Protein AF-A0A380ELP5-F1 (afdb_monomer_lite)

Radius of gyration: 25.38 Å; chains: 1; bounding box: 63×39×86 Å

Foldseek 3Di:
DDDDDDDDDDDDDDDDDPDDDDDDDDPPDPPPPFDDDVFKDFDPDQQDPPSLQKKDDLFWIWGAADAQKIKDFQVVCVVDDFQHKMFGNDAFPVGGAAIWTWHDKAADPDPGGMIMTGTDQAGPGHGPQGGGSPSRGDHDDDDPDDDPPDKDKDKIQDRCVVNRNTIMMGIGD

Sequence (173 aa):
MNKNVVIKSLAALTILTSVTGIGTTLVEEVQQTAKAENNVTKVKDTNIFPYTGVVAFKSATGFVVGKNTILTNKHVSKNYKVGDRITAHPNSDKGNCGIYSIKKIINYPGKEDVSVIQVEERAIERGPKGFNFNDNVTPFKYAAGAKAGERIKVIGYPHPYKNKYVLYESTGL

InterPro domains:
  IPR001254 Serine proteases, trypsin domain [PF00089] (45-169)
  IPR008256 Peptidase S1B [PR00839] (40-57)
  IPR008256 Peptidase S1B [PR00839] (60-77)
  IPR008256 Peptidase S1B [PR00839] (89-101)
  IPR008256 Peptidase S1B [PR00839] (148-161)
  IPR009003 Peptidase S1, PA clan [SSF50494] (32-171)
  IPR028301 Serine proteases, V8 family, histidine active site [PS00672] (61-75)

Organism: Staphylococcus aureus (NCBI:txid1280)

Secondary structure (DSSP, 8-state):
--------------------S----------------S-EEE-S-SSSTTGGGEEE-SS-EEEEEETTEEEE-HHHHTT--TT-EEEES--GGG--S-EEEEEEEEE-SSSS--EEEEE-SEEEEEETTEEEHHHH--PPPPPS---TT--EEEEE-SSTTTTTT--EEEEE-

pLDDT: mean 83.55, std 23.61, range [27.06, 98.88]

Structure (mmCIF, N/CA/C/O backbone):
data_AF-A0A380ELP5-F1
#
_entry.id   AF-A0A380ELP5-F1
#
loop_
_atom_site.group_PDB
_atom_site.id
_atom_site.type_symbol
_atom_site.label_atom_id
_atom_site.label_alt_id
_atom_site.label_comp_id
_atom_site.label_asym_id
_atom_site.label_entity_id
_atom_site.label_seq_id
_atom_site.pdbx_PDB_ins_code
_atom_site.Cartn_x
_atom_site.Cartn_y
_atom_site.Cartn_z
_atom_site.occupancy
_atom_site.B_iso_or_equiv
_atom_site.auth_seq_id
_atom_site.auth_comp_id
_atom_site.auth_asym_id
_atom_site.auth_atom_id
_atom_site.pdbx_PDB_model_num
ATOM 1 N N . MET A 1 1 ? -47.800 -14.755 69.942 1.00 33.62 1 MET A N 1
ATOM 2 C CA . MET A 1 1 ? -46.426 -14.926 70.480 1.00 33.62 1 MET A CA 1
ATOM 3 C C . MET A 1 1 ? -45.647 -15.656 69.388 1.00 33.62 1 MET A C 1
ATOM 5 O O . MET A 1 1 ? -46.140 -16.687 68.976 1.00 33.62 1 MET A O 1
ATOM 9 N N . ASN A 1 2 ? -44.575 -15.197 68.741 1.00 37.19 2 ASN A N 1
ATOM 10 C CA . ASN A 1 2 ? -43.533 -14.205 69.006 1.00 37.19 2 ASN A CA 1
ATOM 11 C C . ASN A 1 2 ? -43.170 -13.519 67.663 1.00 37.19 2 ASN A C 1
ATOM 13 O O . ASN A 1 2 ? -43.182 -14.175 66.623 1.00 37.19 2 ASN A O 1
ATOM 17 N N . LYS A 1 3 ? -42.885 -12.212 67.672 1.00 40.94 3 LYS A N 1
ATOM 18 C CA . LYS A 1 3 ? -42.455 -11.442 66.490 1.00 40.94 3 LYS A CA 1
ATOM 19 C C . LYS A 1 3 ? -40.978 -11.731 66.211 1.00 40.94 3 LYS A C 1
ATOM 21 O O . LYS A 1 3 ? -40.204 -11.690 67.155 1.00 40.94 3 LYS A O 1
ATOM 26 N N . ASN A 1 4 ? -40.590 -11.895 64.946 1.00 48.34 4 ASN A N 1
ATOM 27 C CA . ASN A 1 4 ? -39.231 -11.588 64.500 1.00 48.34 4 ASN A CA 1
ATOM 28 C C . ASN A 1 4 ? -39.282 -10.852 63.159 1.00 48.34 4 ASN A C 1
ATOM 30 O O . ASN A 1 4 ? -39.771 -11.356 62.153 1.00 48.34 4 ASN A O 1
ATOM 34 N N . VAL A 1 5 ? -38.795 -9.618 63.213 1.00 42.88 5 VAL A N 1
ATOM 35 C CA . VAL A 1 5 ? -38.534 -8.700 62.110 1.00 42.88 5 VAL A CA 1
ATOM 36 C C . VAL A 1 5 ? -37.067 -8.872 61.729 1.00 42.88 5 VAL A C 1
ATOM 38 O O . VAL A 1 5 ? -36.219 -8.795 62.613 1.00 42.88 5 VAL A O 1
ATOM 41 N N . VAL A 1 6 ? -36.751 -9.009 60.438 1.00 42.84 6 VAL A N 1
ATOM 42 C CA . VAL A 1 6 ? -35.444 -8.594 59.901 1.00 42.84 6 VAL A CA 1
ATOM 43 C C . VAL A 1 6 ? -35.661 -7.845 58.586 1.00 42.84 6 VAL A C 1
ATOM 45 O O . VAL A 1 6 ? -36.170 -8.380 57.607 1.00 42.84 6 VAL A O 1
ATOM 48 N N . ILE A 1 7 ? -35.282 -6.571 58.631 1.00 44.78 7 ILE A N 1
ATOM 49 C CA . ILE A 1 7 ? -35.190 -5.580 57.554 1.00 44.78 7 ILE A CA 1
ATOM 50 C C . ILE A 1 7 ? -33.794 -5.679 56.923 1.00 44.78 7 ILE A C 1
ATOM 52 O O . ILE A 1 7 ? -32.847 -5.976 57.654 1.00 44.78 7 ILE A O 1
ATOM 56 N N . LYS A 1 8 ? -33.676 -5.354 55.624 1.00 38.66 8 LYS A N 1
ATOM 57 C CA . LYS A 1 8 ? -32.577 -4.621 54.934 1.00 38.66 8 LYS A CA 1
ATOM 58 C C . LYS A 1 8 ? -32.602 -5.024 53.454 1.00 38.66 8 LYS A C 1
ATOM 60 O O . LYS A 1 8 ? -32.523 -6.203 53.162 1.00 38.66 8 LYS A O 1
ATOM 65 N N . SER A 1 9 ? -32.678 -4.177 52.440 1.00 39.47 9 SER A N 1
ATOM 66 C CA . SER A 1 9 ? -32.894 -2.741 52.261 1.00 39.47 9 SER A CA 1
ATOM 67 C C . SER A 1 9 ? -32.968 -2.596 50.738 1.00 39.47 9 SER A C 1
ATOM 69 O O . SER A 1 9 ? -32.043 -3.020 50.046 1.00 39.47 9 SER A O 1
ATOM 71 N N . LEU A 1 10 ? -34.065 -2.065 50.206 1.00 43.06 10 LEU A N 1
ATOM 72 C CA . LEU A 1 10 ? -34.191 -1.763 48.784 1.00 43.06 10 LEU A CA 1
ATOM 73 C C . LEU A 1 10 ? -33.353 -0.504 48.506 1.00 43.06 10 LEU A C 1
ATOM 75 O O . LEU A 1 10 ? -33.658 0.552 49.054 1.00 43.06 10 LEU A O 1
ATOM 79 N N . ALA A 1 11 ? -32.299 -0.603 47.698 1.00 40.53 11 ALA A N 1
ATOM 80 C CA . ALA A 1 11 ? -31.586 0.565 47.189 1.00 40.53 11 ALA A CA 1
ATOM 81 C C . ALA A 1 11 ? -31.757 0.598 45.669 1.00 40.53 11 ALA A C 1
ATOM 83 O O . ALA A 1 11 ? -31.032 -0.058 44.923 1.00 40.53 11 ALA A O 1
ATOM 84 N N . ALA A 1 12 ? -32.778 1.332 45.229 1.00 40.81 12 ALA A N 1
ATOM 85 C CA . ALA A 1 12 ? -32.918 1.746 43.845 1.00 40.81 12 ALA A CA 1
ATOM 86 C C . ALA A 1 12 ? -31.796 2.746 43.532 1.00 40.81 12 ALA A C 1
ATOM 88 O O . ALA A 1 12 ? -31.618 3.727 44.255 1.00 40.81 12 ALA A O 1
ATOM 89 N N . LEU A 1 13 ? -31.019 2.483 42.481 1.00 28.77 13 LEU A N 1
ATOM 90 C CA . LEU A 1 13 ? -29.983 3.397 42.020 1.00 28.77 13 LEU A CA 1
ATOM 91 C C . LEU A 1 13 ? -30.643 4.558 41.267 1.00 28.77 13 LEU A C 1
ATOM 93 O O . LEU A 1 13 ? -30.964 4.453 40.085 1.00 28.77 13 LEU A O 1
ATOM 97 N N . THR A 1 14 ? -30.865 5.660 41.974 1.00 40.59 14 THR A N 1
ATOM 98 C CA . THR A 1 14 ? -31.323 6.927 41.403 1.00 40.59 14 THR A CA 1
ATOM 99 C C . THR A 1 14 ? -30.143 7.605 40.705 1.00 40.59 14 THR A C 1
ATOM 101 O O . THR A 1 14 ? -29.220 8.080 41.366 1.00 4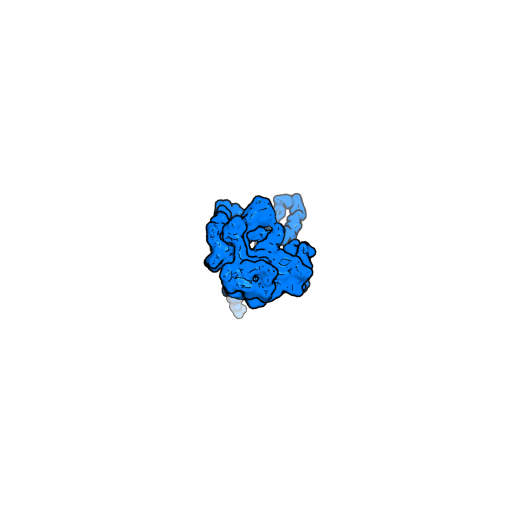0.59 14 THR A O 1
ATOM 104 N N . ILE A 1 15 ? -30.144 7.652 39.371 1.00 39.22 15 ILE A N 1
ATOM 105 C CA . ILE A 1 15 ? -29.182 8.470 38.621 1.00 39.22 15 ILE A CA 1
ATOM 106 C C . ILE A 1 15 ? -29.696 9.908 38.649 1.00 39.22 15 ILE A C 1
ATOM 108 O O . ILE A 1 15 ? -30.709 10.235 38.033 1.00 39.22 15 ILE A O 1
ATOM 112 N N . LEU A 1 16 ? -29.007 10.763 39.402 1.00 27.06 16 LEU A N 1
ATOM 113 C CA . LEU A 1 16 ? -29.277 12.192 39.461 1.00 27.06 16 LEU A CA 1
ATOM 114 C C . LEU A 1 16 ? -28.761 12.841 38.168 1.00 27.06 16 LEU A C 1
ATOM 116 O O . LEU A 1 16 ? -27.585 13.177 38.055 1.00 27.06 16 LEU A O 1
ATOM 120 N N . THR A 1 17 ? -29.628 13.009 37.172 1.00 40.09 17 THR A N 1
ATOM 121 C CA . THR A 1 17 ? -29.345 13.893 3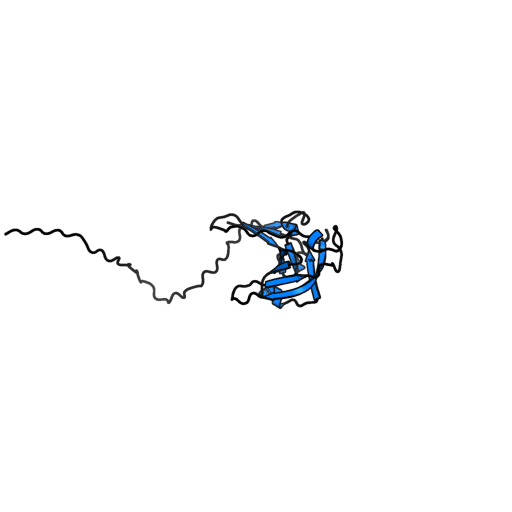6.038 1.00 40.09 17 THR A CA 1
ATOM 122 C C . THR A 1 17 ? -29.564 15.332 36.494 1.00 40.09 17 THR A C 1
ATOM 124 O O . THR A 1 17 ? -30.702 15.800 36.558 1.00 40.09 17 THR A O 1
ATOM 127 N N . SER A 1 18 ? -28.494 16.049 36.836 1.00 37.72 18 SER A N 1
ATOM 128 C CA . SER A 1 18 ? -28.571 17.501 36.992 1.00 37.72 18 SER A CA 1
ATOM 129 C C . SER A 1 18 ? -28.740 18.129 35.609 1.00 37.72 18 SER A C 1
ATOM 131 O O . SER A 1 18 ? -27.775 18.296 34.863 1.00 37.72 18 SER A O 1
ATOM 133 N N . VAL A 1 19 ? -29.986 18.445 35.262 1.00 39.44 19 VAL A N 1
ATOM 134 C CA . VAL A 1 19 ? -30.328 19.292 34.121 1.00 39.44 19 VAL A CA 1
ATOM 135 C C . VAL A 1 19 ? -30.292 20.740 34.596 1.00 39.44 19 VAL A C 1
ATOM 137 O O . VAL A 1 19 ? -31.202 21.187 35.285 1.00 39.44 19 VAL A O 1
ATOM 140 N N . THR A 1 20 ? -29.270 21.489 34.194 1.00 36.94 20 THR A N 1
ATOM 141 C CA . THR A 1 20 ? -29.358 22.952 34.078 1.00 36.94 20 THR A CA 1
ATOM 142 C C . THR A 1 20 ? -28.572 23.379 32.850 1.00 36.94 20 THR A C 1
ATOM 144 O O . THR A 1 20 ? -27.350 23.482 32.891 1.00 36.94 20 THR A O 1
ATOM 147 N N . GLY A 1 21 ? -29.287 23.589 31.747 1.00 31.44 21 GLY A N 1
ATOM 148 C CA . GLY A 1 21 ? -28.724 24.055 30.484 1.00 31.44 21 GLY A CA 1
ATOM 149 C C . GLY A 1 21 ? -29.497 23.497 29.300 1.00 31.44 21 GLY A C 1
ATOM 150 O O . GLY A 1 21 ? -29.214 22.406 28.825 1.00 31.44 21 GLY A O 1
ATOM 151 N N . ILE A 1 22 ? -30.513 24.235 28.869 1.00 41.16 22 ILE A N 1
ATOM 152 C CA . ILE A 1 22 ? -31.350 23.951 27.702 1.00 41.16 22 ILE A CA 1
ATOM 153 C C . ILE A 1 22 ? -30.459 23.893 26.452 1.00 41.16 22 ILE A C 1
ATOM 155 O O . ILE A 1 22 ? -29.806 24.877 26.116 1.00 41.16 22 ILE A O 1
ATOM 159 N N . GLY A 1 23 ? -30.446 22.754 25.762 1.00 33.38 23 GLY A N 1
ATOM 160 C CA . GLY A 1 23 ? -29.760 22.589 24.483 1.00 33.38 23 GLY A CA 1
ATOM 161 C C . GLY A 1 23 ? -29.548 21.116 24.163 1.00 33.38 23 GLY A C 1
ATOM 162 O O . GLY A 1 23 ? -28.738 20.448 24.791 1.00 33.38 23 GLY A O 1
ATOM 163 N N . THR A 1 24 ? -30.314 20.604 23.208 1.00 35.78 24 THR A N 1
ATOM 164 C CA . THR A 1 24 ? -30.262 19.235 22.683 1.00 35.78 24 THR A CA 1
ATOM 165 C C . THR A 1 24 ? -28.829 18.794 22.364 1.00 35.78 24 THR A C 1
ATOM 167 O O . THR A 1 24 ? -28.245 19.268 21.388 1.00 35.78 24 THR A O 1
ATOM 170 N N . THR A 1 25 ? -28.262 17.872 23.142 1.00 33.44 25 THR A N 1
ATOM 171 C CA . THR A 1 25 ? -26.997 17.225 22.787 1.00 33.44 25 THR A CA 1
ATOM 172 C C . THR A 1 25 ? -27.275 16.119 21.778 1.00 33.44 25 THR A C 1
ATOM 174 O O . THR A 1 25 ? -27.782 15.043 22.094 1.00 33.44 25 THR A O 1
ATOM 177 N N . LEU A 1 26 ? -26.971 16.431 20.520 1.00 36.72 26 LEU A N 1
ATOM 178 C CA . LEU A 1 26 ? -26.783 15.448 19.466 1.00 36.72 26 LEU A CA 1
ATOM 179 C C . LEU A 1 26 ? -25.746 14.429 19.949 1.00 36.72 26 LEU A C 1
ATOM 181 O O . LEU A 1 26 ? -24.690 14.801 20.462 1.00 36.72 26 LEU A O 1
ATOM 185 N N . VAL A 1 27 ? -26.064 13.145 19.809 1.00 38.22 27 VAL A N 1
ATOM 186 C CA . VAL A 1 27 ? -25.102 12.062 20.010 1.00 38.22 27 VAL A CA 1
ATOM 187 C C . VAL A 1 27 ? -24.090 12.169 18.871 1.00 38.22 27 VAL A C 1
ATOM 189 O O . VAL A 1 27 ? -24.337 11.681 17.771 1.00 38.22 27 VAL A O 1
ATOM 192 N N . GLU A 1 28 ? -22.986 12.875 19.104 1.00 35.72 28 GLU A N 1
ATOM 193 C CA . GLU A 1 28 ? -21.836 12.838 18.208 1.00 35.72 28 GLU A CA 1
ATOM 194 C C . GLU A 1 28 ? -21.289 11.406 18.206 1.00 35.72 28 GLU A C 1
ATOM 196 O O . GLU A 1 28 ? -20.884 10.869 19.241 1.00 35.72 28 GLU A O 1
ATOM 201 N N . GLU A 1 29 ? -21.304 10.767 17.031 1.00 40.31 29 GLU A N 1
ATOM 202 C CA . GLU A 1 29 ? -20.435 9.629 16.753 1.00 40.31 29 GLU A CA 1
ATOM 203 C C . GLU A 1 29 ? -19.027 10.012 17.210 1.00 40.31 29 GLU A C 1
ATOM 205 O O . GLU A 1 29 ? -18.448 10.977 16.711 1.00 40.31 29 GLU A O 1
ATOM 210 N N . VAL A 1 30 ? -18.478 9.270 18.171 1.00 37.16 30 VAL A N 1
ATOM 211 C CA . VAL A 1 30 ? -17.096 9.451 18.612 1.00 37.16 30 VAL A CA 1
ATOM 212 C C . VAL A 1 30 ? -16.185 9.071 17.444 1.00 37.16 30 VAL A C 1
ATOM 214 O O . VAL A 1 30 ? -15.739 7.930 17.318 1.00 37.16 30 VAL A O 1
ATOM 217 N N . GLN A 1 31 ? -15.903 10.029 16.561 1.00 37.78 31 GLN A N 1
ATOM 218 C CA . GLN A 1 31 ? -14.721 9.990 15.721 1.00 37.78 31 GLN A CA 1
ATOM 219 C C . GLN A 1 31 ? -13.528 10.078 16.666 1.00 37.78 31 GLN A C 1
ATOM 221 O O . GLN A 1 31 ? -13.220 11.128 17.224 1.00 37.78 31 GLN A O 1
ATOM 226 N N . GLN A 1 32 ? -12.858 8.947 16.872 1.00 41.16 32 GLN A N 1
ATOM 227 C CA . GLN A 1 32 ? -11.544 8.940 17.495 1.00 41.16 32 GLN A CA 1
ATOM 228 C C . GLN A 1 32 ? -10.542 9.526 16.497 1.00 41.16 32 GLN A C 1
ATOM 230 O O . GLN A 1 32 ? -9.873 8.811 15.755 1.00 41.16 32 GLN A O 1
ATOM 235 N N . THR A 1 33 ? -10.459 10.850 16.439 1.00 44.91 33 THR A N 1
ATOM 236 C CA . THR A 1 33 ? -9.342 11.545 15.804 1.00 44.91 33 THR A CA 1
ATOM 237 C C . THR A 1 33 ? -8.170 11.472 16.777 1.00 44.91 33 THR A C 1
ATOM 239 O O . THR A 1 33 ? -8.186 12.115 17.827 1.00 44.91 33 THR A O 1
ATOM 242 N N . ALA A 1 34 ? -7.161 10.655 16.465 1.00 48.75 34 ALA A N 1
ATOM 243 C CA . ALA A 1 34 ? -5.917 10.636 17.231 1.00 48.75 34 ALA A CA 1
ATOM 244 C C . ALA A 1 34 ? -5.356 12.067 17.332 1.00 48.75 34 ALA A C 1
ATOM 246 O O . ALA A 1 34 ? -5.307 12.789 16.329 1.00 48.75 34 ALA A O 1
ATOM 247 N N . LYS A 1 35 ? -4.950 12.499 18.535 1.00 44.25 35 LYS A N 1
ATOM 248 C CA . LYS A 1 35 ? -4.253 13.781 18.704 1.00 44.25 35 LYS A CA 1
ATOM 249 C C . LYS A 1 35 ? -2.966 13.728 17.882 1.00 44.25 35 LYS A C 1
ATOM 251 O O . LYS A 1 35 ? -2.182 12.796 18.025 1.00 44.25 35 LYS A O 1
ATOM 256 N N . ALA A 1 36 ? -2.756 14.721 17.020 1.00 47.97 36 ALA A N 1
ATOM 257 C CA . ALA A 1 36 ? -1.531 14.833 16.241 1.00 47.97 36 ALA A CA 1
ATOM 258 C C . ALA A 1 36 ? -0.360 15.149 17.183 1.00 47.97 36 ALA A C 1
ATOM 260 O O . ALA A 1 36 ? -0.103 16.306 17.512 1.00 47.97 36 ALA A O 1
ATOM 261 N N . GLU A 1 37 ? 0.341 14.118 17.644 1.00 56.75 37 GLU A N 1
ATOM 262 C CA . GLU A 1 37 ? 1.673 14.301 18.203 1.00 56.75 37 GLU A CA 1
ATOM 263 C C . GLU A 1 37 ? 2.590 14.838 17.096 1.00 56.75 37 GLU A C 1
ATOM 265 O O . GLU A 1 37 ? 2.561 14.357 15.960 1.00 56.75 37 GLU A O 1
ATOM 270 N N . ASN A 1 38 ? 3.409 15.849 17.400 1.00 65.69 38 ASN A N 1
ATOM 271 C CA . ASN A 1 38 ? 4.312 16.479 16.431 1.00 65.69 38 ASN A CA 1
ATOM 272 C C . ASN A 1 38 ? 5.586 15.633 16.215 1.00 65.69 38 ASN A C 1
ATOM 274 O O . ASN A 1 38 ? 6.706 16.138 16.229 1.00 65.69 38 ASN A O 1
ATOM 278 N N . ASN A 1 39 ? 5.395 14.323 16.052 1.00 82.94 39 ASN A N 1
ATOM 279 C CA . ASN A 1 39 ? 6.426 13.287 16.032 1.00 82.94 39 ASN A CA 1
ATOM 280 C C . ASN A 1 39 ? 6.651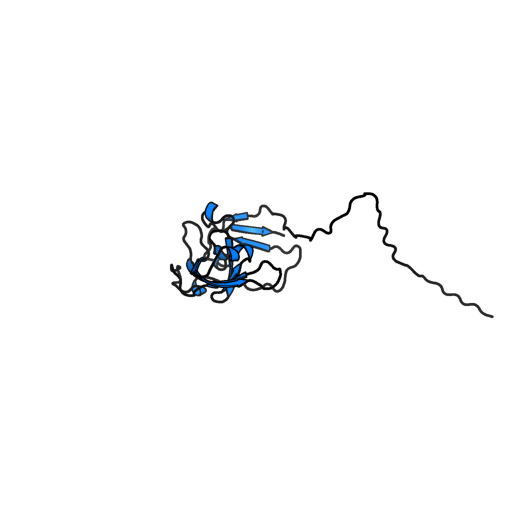 12.740 14.611 1.00 82.94 39 ASN A C 1
ATOM 282 O O . ASN A 1 39 ? 6.958 11.563 14.423 1.00 82.94 39 ASN A O 1
ATOM 286 N N . VAL A 1 40 ? 6.474 13.593 13.597 1.00 89.50 40 VAL A N 1
ATOM 287 C CA . VAL A 1 40 ? 6.605 13.213 12.186 1.00 89.50 40 VAL A CA 1
ATOM 288 C C . VAL A 1 40 ? 8.068 13.291 11.757 1.00 89.50 40 VAL A C 1
ATOM 290 O O . VAL A 1 40 ? 8.685 14.354 11.801 1.00 89.50 40 VAL A O 1
ATOM 293 N N . THR A 1 41 ? 8.622 12.183 11.269 1.00 92.69 41 THR A N 1
ATOM 294 C CA . THR A 1 41 ? 9.989 12.117 10.749 1.00 92.69 41 THR A CA 1
ATOM 295 C C . THR A 1 41 ? 10.023 11.612 9.309 1.00 92.69 41 THR A C 1
ATOM 297 O O . THR A 1 41 ? 9.203 10.801 8.874 1.00 92.69 41 THR A O 1
ATOM 300 N N . LYS A 1 42 ? 10.977 12.129 8.528 1.00 94.38 42 LYS A N 1
ATOM 301 C CA . LYS A 1 42 ? 11.247 11.652 7.167 1.00 94.38 42 LYS A CA 1
ATOM 302 C C . LYS A 1 42 ? 11.990 10.319 7.233 1.00 94.38 42 LYS A C 1
ATOM 304 O O . LYS A 1 42 ? 13.073 10.245 7.819 1.00 94.38 42 LYS A O 1
ATOM 309 N N . VAL A 1 43 ? 11.481 9.310 6.533 1.00 95.38 43 VAL A N 1
ATOM 310 C CA . VAL A 1 43 ? 12.150 8.012 6.405 1.00 95.38 43 VAL A CA 1
ATOM 311 C C . VAL A 1 43 ? 13.335 8.144 5.444 1.00 95.38 43 VAL A C 1
ATOM 313 O O . VAL A 1 43 ? 13.196 8.545 4.287 1.00 95.38 43 VAL A O 1
ATOM 316 N N . LYS A 1 44 ? 14.543 7.832 5.928 1.00 94.12 44 LYS A N 1
ATOM 317 C CA . LYS A 1 44 ? 15.780 7.986 5.141 1.00 94.12 44 LYS A CA 1
ATOM 318 C C . LYS A 1 44 ? 16.003 6.851 4.146 1.00 94.12 44 LYS A C 1
ATOM 320 O O . LYS A 1 44 ? 16.505 7.128 3.053 1.00 94.12 44 LYS A O 1
ATOM 325 N N . ASP A 1 45 ? 15.631 5.631 4.520 1.00 95.50 45 ASP A N 1
ATOM 326 C CA . ASP A 1 45 ? 15.759 4.420 3.713 1.00 95.50 45 ASP A CA 1
ATOM 327 C C . ASP A 1 45 ? 14.437 3.646 3.728 1.00 95.50 45 ASP A C 1
ATOM 329 O O . ASP A 1 45 ? 13.975 3.224 4.786 1.00 95.50 45 ASP A O 1
ATOM 333 N N . THR A 1 46 ? 13.815 3.505 2.558 1.00 97.25 46 THR A N 1
ATOM 334 C CA . THR A 1 46 ? 12.532 2.811 2.385 1.00 97.25 46 THR A CA 1
ATOM 335 C C . THR A 1 46 ? 12.705 1.346 1.980 1.00 97.25 46 THR A C 1
ATOM 337 O O . THR A 1 46 ? 11.724 0.610 1.937 1.00 97.25 46 THR A O 1
ATOM 340 N N . ASN A 1 47 ? 13.945 0.891 1.755 1.00 97.06 47 ASN A N 1
ATOM 341 C CA . ASN A 1 47 ? 14.259 -0.473 1.319 1.00 97.06 47 ASN A CA 1
ATOM 342 C C . ASN A 1 47 ? 14.387 -1.477 2.478 1.00 97.06 47 ASN A C 1
ATOM 344 O O . ASN A 1 47 ? 14.761 -2.631 2.260 1.00 97.06 47 ASN A O 1
ATOM 348 N N . ILE A 1 48 ? 14.057 -1.057 3.701 1.00 97.00 48 ILE A N 1
ATOM 349 C CA . ILE A 1 48 ? 14.041 -1.894 4.904 1.00 97.00 48 ILE A CA 1
ATOM 350 C C . ILE A 1 48 ? 12.620 -2.011 5.464 1.00 97.00 48 ILE A C 1
ATOM 352 O O . ILE A 1 48 ? 11.818 -1.082 5.372 1.00 97.00 48 ILE A O 1
ATOM 356 N N . PHE A 1 49 ? 12.292 -3.158 6.058 1.00 97.56 49 PHE A N 1
ATOM 357 C CA . PHE A 1 49 ? 11.020 -3.335 6.763 1.00 97.56 49 PHE A CA 1
ATOM 358 C C . PHE A 1 49 ? 10.980 -2.411 7.999 1.00 97.56 49 PHE A C 1
ATOM 360 O O . PHE A 1 49 ? 11.995 -2.313 8.692 1.00 97.56 49 PHE A O 1
ATOM 367 N N . PRO A 1 50 ? 9.857 -1.731 8.312 1.00 98.00 50 PRO A N 1
ATOM 368 C CA . PRO A 1 50 ? 8.497 -1.903 7.774 1.00 98.00 50 PRO A CA 1
ATOM 369 C C . PRO A 1 50 ? 8.183 -1.166 6.462 1.00 98.00 50 PRO A C 1
ATOM 371 O O . PRO A 1 50 ? 7.112 -1.358 5.891 1.00 98.00 50 PRO A O 1
ATOM 374 N N . TYR A 1 51 ? 9.083 -0.324 5.963 1.00 98.38 51 TYR A N 1
ATOM 375 C CA . TYR A 1 51 ? 8.808 0.587 4.847 1.00 98.38 51 TYR A CA 1
ATOM 376 C C . TYR A 1 51 ? 8.630 -0.133 3.506 1.00 98.38 51 TYR A C 1
ATOM 378 O O . TYR A 1 51 ? 7.823 0.304 2.689 1.00 98.38 51 TYR A O 1
ATOM 386 N N . THR A 1 52 ? 9.280 -1.288 3.325 1.00 98.44 52 THR A N 1
ATOM 387 C CA . THR A 1 52 ? 9.099 -2.156 2.144 1.00 98.44 52 THR A CA 1
ATOM 388 C C . THR A 1 52 ? 7.679 -2.699 1.988 1.00 98.44 52 THR A C 1
ATOM 390 O O . THR A 1 52 ? 7.330 -3.213 0.925 1.00 98.44 52 THR A O 1
ATOM 393 N N . GLY A 1 53 ? 6.852 -2.614 3.033 1.00 98.50 53 GLY A N 1
ATOM 394 C CA . GLY A 1 53 ? 5.440 -2.975 2.987 1.00 98.50 53 GLY A CA 1
ATOM 395 C C . GLY A 1 53 ? 4.519 -1.843 2.540 1.00 98.50 53 GLY A C 1
ATOM 396 O O . GLY A 1 53 ? 3.319 -2.071 2.432 1.00 98.50 53 GLY A O 1
ATOM 397 N N . VAL A 1 54 ? 5.026 -0.633 2.293 1.00 98.69 54 VAL A N 1
ATOM 398 C CA . VAL A 1 54 ? 4.209 0.546 1.966 1.00 98.69 54 VAL A CA 1
ATOM 399 C C . VAL A 1 54 ? 4.255 0.832 0.464 1.00 98.69 54 VAL A C 1
ATOM 401 O O . VAL A 1 54 ? 5.292 0.703 -0.185 1.00 98.69 54 VAL A O 1
ATOM 404 N N . VAL A 1 55 ? 3.125 1.234 -0.114 1.00 98.69 55 VAL A N 1
ATOM 405 C CA . VAL A 1 55 ? 3.022 1.616 -1.529 1.00 98.69 55 VAL A CA 1
ATOM 406 C C . VAL A 1 55 ? 2.464 3.025 -1.678 1.00 98.69 55 VAL A C 1
ATOM 408 O O . VAL A 1 55 ? 1.653 3.488 -0.870 1.00 98.69 55 VAL A O 1
ATOM 411 N N . ALA A 1 56 ? 2.882 3.700 -2.744 1.00 98.31 56 ALA A N 1
ATOM 412 C CA . ALA A 1 56 ? 2.367 5.006 -3.111 1.00 98.31 56 ALA A CA 1
ATOM 413 C C . ALA A 1 56 ? 1.344 4.898 -4.241 1.00 98.31 56 ALA A C 1
ATOM 415 O O . ALA A 1 56 ? 1.570 4.248 -5.265 1.00 98.31 56 ALA A O 1
ATOM 416 N N . PHE A 1 57 ? 0.255 5.632 -4.064 1.00 97.88 57 PHE A N 1
ATOM 417 C CA . PHE A 1 57 ? -0.628 6.060 -5.135 1.00 97.88 57 PHE A CA 1
ATOM 418 C C . PHE A 1 57 ? -0.292 7.515 -5.493 1.00 97.88 57 PHE A C 1
ATOM 420 O O . PHE A 1 57 ? 0.351 8.221 -4.713 1.00 97.88 57 PHE A O 1
ATOM 427 N N . LYS A 1 58 ? -0.781 8.017 -6.635 1.00 94.62 58 LYS A N 1
ATOM 428 C CA . LYS A 1 58 ? -0.538 9.411 -7.062 1.00 94.62 58 LYS A CA 1
ATOM 429 C C . LYS A 1 58 ? -0.957 10.446 -6.006 1.00 94.62 58 LYS A C 1
ATOM 431 O O . LYS A 1 58 ? -0.384 11.531 -5.941 1.00 94.62 58 LYS A O 1
ATOM 436 N N . SER A 1 59 ? -1.964 10.120 -5.198 1.00 93.06 59 SER A N 1
ATOM 437 C CA . SER A 1 59 ? -2.563 11.013 -4.199 1.00 93.06 59 SER A CA 1
ATOM 438 C C . SER A 1 59 ? -2.730 10.395 -2.808 1.00 93.06 59 SER A C 1
ATOM 440 O O . SER A 1 59 ? -3.313 11.039 -1.941 1.00 93.06 59 SER A O 1
ATOM 442 N N . ALA A 1 60 ? -2.264 9.163 -2.581 1.00 96.75 60 ALA A N 1
ATOM 443 C CA . ALA A 1 60 ? -2.587 8.409 -1.371 1.00 96.75 60 ALA A CA 1
ATOM 444 C C . ALA A 1 60 ? -1.547 7.327 -1.038 1.00 96.75 60 ALA A C 1
ATOM 446 O O . ALA A 1 60 ? -0.539 7.171 -1.728 1.00 96.75 60 ALA A O 1
ATOM 447 N N . THR A 1 61 ? -1.818 6.567 0.023 1.00 98.62 61 THR A N 1
ATOM 448 C CA . THR A 1 61 ? -0.981 5.466 0.518 1.00 98.62 61 THR A CA 1
ATOM 449 C C . THR A 1 61 ? -1.780 4.158 0.548 1.00 98.62 61 THR A C 1
ATOM 451 O O . THR A 1 61 ? -3.000 4.160 0.722 1.00 98.62 61 THR A O 1
ATOM 454 N N . GLY A 1 62 ? -1.087 3.034 0.394 1.00 98.69 62 GLY A N 1
ATOM 455 C CA . GLY A 1 62 ? -1.580 1.710 0.773 1.00 98.69 62 GLY A CA 1
ATOM 456 C C . GLY A 1 62 ? -0.448 0.865 1.344 1.00 98.69 62 GLY A C 1
ATOM 457 O O . GLY A 1 62 ? 0.697 1.316 1.411 1.00 98.69 62 GLY A O 1
ATOM 458 N N . PHE A 1 63 ? -0.749 -0.368 1.736 1.00 98.88 63 PHE A N 1
ATOM 459 C CA . PHE A 1 63 ? 0.259 -1.288 2.259 1.00 98.88 63 PHE A CA 1
ATOM 460 C C . PHE A 1 63 ? -0.013 -2.741 1.876 1.00 98.88 63 PHE A C 1
ATOM 462 O O . PHE A 1 63 ? -1.149 -3.134 1.628 1.00 98.88 63 PHE A O 1
ATOM 469 N N . VAL A 1 64 ? 1.043 -3.543 1.809 1.00 98.88 64 VAL A N 1
ATOM 470 C CA . VAL A 1 64 ? 1.004 -4.937 1.369 1.00 98.88 64 VAL A CA 1
ATOM 471 C C . VAL A 1 64 ? 0.527 -5.837 2.506 1.00 98.88 64 VAL A C 1
ATOM 473 O O . VAL A 1 64 ? 1.048 -5.775 3.619 1.00 98.88 64 VAL A O 1
ATOM 476 N N . VAL A 1 65 ? -0.441 -6.705 2.210 1.00 98.56 65 VAL A N 1
ATOM 477 C CA . VAL A 1 65 ? -1.016 -7.674 3.167 1.00 98.56 65 VAL A CA 1
ATOM 478 C C . VAL A 1 65 ? -0.813 -9.129 2.743 1.00 98.56 65 VAL A C 1
ATOM 480 O O . VAL A 1 65 ? -1.081 -10.044 3.513 1.00 98.56 65 VAL A O 1
ATOM 483 N N . GLY A 1 66 ? -0.321 -9.369 1.527 1.00 98.38 66 GLY A N 1
ATOM 484 C CA . GLY A 1 66 ? -0.055 -10.715 1.031 1.00 98.38 66 GLY A CA 1
ATOM 485 C C . GLY A 1 66 ? 0.399 -10.722 -0.422 1.00 98.38 66 GLY A C 1
ATOM 486 O O . GLY A 1 66 ? 0.685 -9.669 -0.999 1.00 98.38 66 GLY A O 1
ATOM 487 N N . LYS A 1 67 ? 0.438 -11.919 -1.022 1.00 98.69 67 LYS A N 1
ATOM 488 C CA . LYS A 1 67 ? 0.863 -12.101 -2.416 1.00 98.69 67 LYS A CA 1
ATOM 489 C C . LYS A 1 67 ? 0.044 -11.204 -3.343 1.00 98.69 67 LYS A C 1
ATOM 491 O O . LYS A 1 67 ? -1.181 -11.322 -3.381 1.00 98.69 67 LYS A O 1
ATOM 496 N N . ASN A 1 68 ? 0.717 -10.329 -4.090 1.00 98.81 68 ASN A N 1
ATOM 497 C CA . ASN A 1 68 ? 0.111 -9.398 -5.050 1.00 98.81 68 ASN A CA 1
ATOM 498 C C . ASN A 1 68 ? -1.056 -8.564 -4.479 1.00 98.81 68 ASN A C 1
ATOM 500 O O . ASN A 1 68 ? -1.908 -8.119 -5.246 1.00 98.81 68 ASN A O 1
ATOM 504 N N . THR A 1 69 ? -1.142 -8.388 -3.154 1.00 98.88 69 THR A N 1
ATOM 505 C CA . THR A 1 69 ? -2.343 -7.863 -2.487 1.00 98.88 69 THR A CA 1
ATOM 506 C C . THR A 1 69 ? -1.999 -6.709 -1.556 1.00 98.88 69 THR A C 1
ATOM 508 O O . THR A 1 69 ? -1.161 -6.828 -0.659 1.00 98.88 69 THR A O 1
ATOM 511 N N . ILE A 1 70 ? -2.691 -5.594 -1.768 1.00 98.81 70 ILE A N 1
ATOM 512 C CA . ILE A 1 70 ? -2.523 -4.316 -1.081 1.00 98.81 70 ILE A CA 1
ATOM 513 C C . ILE A 1 70 ? -3.852 -3.932 -0.427 1.00 98.81 70 ILE A C 1
ATOM 515 O O . ILE A 1 70 ? -4.922 -4.191 -0.978 1.00 98.81 70 ILE A O 1
ATOM 519 N N . LEU A 1 71 ? -3.782 -3.277 0.727 1.00 98.81 71 LEU A N 1
ATOM 520 C CA . LEU A 1 71 ? -4.912 -2.634 1.381 1.00 98.81 71 LEU A CA 1
ATOM 521 C C . LEU A 1 71 ? -4.802 -1.108 1.273 1.00 98.81 71 LEU A C 1
ATOM 523 O O . LEU A 1 71 ? -3.718 -0.530 1.387 1.00 98.81 71 LEU A O 1
ATOM 527 N N . THR A 1 72 ? -5.939 -0.456 1.055 1.00 98.75 72 THR A N 1
ATOM 528 C CA . THR A 1 72 ? -6.110 1.002 1.112 1.00 98.75 72 THR A CA 1
ATOM 529 C C . THR A 1 72 ? -7.561 1.329 1.495 1.00 98.75 72 THR A C 1
ATOM 531 O O . THR A 1 72 ? -8.328 0.437 1.863 1.00 98.75 72 THR A O 1
ATOM 534 N N . ASN A 1 73 ? -7.960 2.596 1.424 1.00 98.75 73 ASN A N 1
ATOM 535 C CA . ASN A 1 73 ? -9.319 3.037 1.726 1.00 98.75 73 ASN A CA 1
ATOM 536 C C . ASN A 1 73 ? -10.211 3.083 0.471 1.00 98.75 73 ASN A C 1
ATOM 538 O O . ASN A 1 73 ? -9.731 3.250 -0.657 1.00 98.75 73 ASN A O 1
ATOM 542 N N . LYS A 1 74 ? -11.536 3.009 0.642 1.00 98.75 74 LYS A N 1
ATOM 543 C CA . LYS A 1 74 ? -12.500 3.184 -0.460 1.00 98.75 74 LYS A CA 1
ATOM 544 C C . LYS A 1 74 ? -12.387 4.576 -1.062 1.00 98.75 74 LYS A C 1
ATOM 546 O O . LYS A 1 74 ? -12.382 4.700 -2.288 1.00 98.75 74 LYS A O 1
ATOM 551 N N . HIS A 1 75 ? -12.222 5.607 -0.226 1.00 98.19 75 HIS A N 1
ATOM 552 C CA . HIS A 1 75 ? -12.050 6.983 -0.704 1.00 98.19 75 HIS A CA 1
ATOM 553 C C . HIS A 1 75 ? -10.793 7.170 -1.568 1.00 98.19 75 HIS A C 1
ATOM 555 O O . HIS A 1 75 ? -10.761 8.103 -2.372 1.00 98.19 75 HIS A O 1
ATOM 561 N N . VAL A 1 76 ? -9.794 6.289 -1.434 1.00 98.25 76 VAL A N 1
ATOM 562 C CA . VAL A 1 76 ? -8.640 6.207 -2.337 1.00 98.25 76 VAL A CA 1
ATOM 563 C C . VAL A 1 76 ? -9.036 5.452 -3.597 1.00 98.25 76 VAL A C 1
ATOM 565 O O . VAL A 1 76 ? -8.976 6.025 -4.683 1.00 98.25 76 VAL A O 1
ATOM 568 N N . SER A 1 77 ? -9.486 4.201 -3.445 1.00 98.19 77 SER A N 1
ATOM 569 C CA . SER A 1 77 ? -9.742 3.268 -4.552 1.00 98.19 77 SER A CA 1
ATOM 570 C C . SER A 1 77 ? -10.734 3.789 -5.595 1.00 98.19 77 SER A C 1
ATOM 572 O O . SER A 1 77 ? -10.551 3.515 -6.774 1.00 98.19 77 SER A O 1
ATOM 574 N N . LYS A 1 78 ? -11.724 4.607 -5.203 1.00 98.00 78 LYS A N 1
ATOM 575 C CA . LYS A 1 78 ? -12.701 5.209 -6.130 1.00 98.00 78 LYS A CA 1
ATOM 576 C C . LYS A 1 78 ? -12.070 6.104 -7.204 1.00 98.00 78 LYS A C 1
ATOM 578 O O . LYS A 1 78 ? -12.713 6.388 -8.206 1.00 98.00 78 LYS A O 1
ATOM 583 N N . ASN A 1 79 ? -10.836 6.566 -6.984 1.00 98.19 79 ASN A N 1
ATOM 584 C CA . ASN A 1 79 ? -10.099 7.410 -7.927 1.00 98.19 79 ASN A CA 1
ATOM 585 C C . ASN A 1 79 ? -9.160 6.601 -8.839 1.00 98.19 79 ASN A C 1
ATOM 587 O O . ASN A 1 79 ? -8.410 7.200 -9.607 1.00 98.19 79 ASN A O 1
ATOM 591 N N . TYR A 1 80 ? -9.167 5.269 -8.726 1.00 98.25 80 TYR A N 1
ATOM 592 C CA . TYR A 1 80 ? -8.321 4.363 -9.497 1.00 98.25 80 TYR A CA 1
ATOM 593 C C . TYR A 1 80 ? -9.172 3.297 -10.192 1.00 98.25 80 TYR A C 1
ATOM 595 O O . TYR A 1 80 ? -10.260 2.939 -9.743 1.00 98.25 80 TYR A O 1
ATOM 603 N N . LYS A 1 81 ? -8.654 2.763 -11.293 1.00 98.38 81 LYS A N 1
ATOM 604 C CA . LYS A 1 81 ? -9.243 1.653 -12.057 1.00 98.38 81 LYS A CA 1
ATOM 605 C C . LYS A 1 81 ? -8.180 0.618 -12.417 1.00 98.38 81 LYS A C 1
ATOM 607 O O . LYS A 1 81 ? -6.981 0.849 -12.267 1.00 98.38 81 LYS A O 1
ATOM 612 N N . VAL A 1 82 ? -8.628 -0.536 -12.907 1.00 98.50 82 VAL A N 1
ATOM 613 C CA . VAL A 1 82 ? -7.740 -1.567 -13.465 1.00 98.50 82 VAL A CA 1
ATOM 614 C C . VAL A 1 82 ? -6.852 -0.952 -14.555 1.00 98.50 82 VAL A C 1
ATOM 616 O O . VAL A 1 82 ? -7.325 -0.174 -15.380 1.00 98.50 82 VAL A O 1
ATOM 619 N N . GLY A 1 83 ? -5.559 -1.277 -14.525 1.00 98.06 83 GLY A N 1
ATOM 620 C CA . GLY A 1 83 ? -4.523 -0.710 -15.390 1.00 98.06 83 GLY A CA 1
ATOM 621 C C . GLY A 1 83 ? -3.826 0.536 -14.831 1.00 98.06 83 GLY A C 1
ATOM 622 O O . GLY A 1 83 ? -2.701 0.824 -15.247 1.00 98.06 83 GLY A O 1
ATOM 623 N N . ASP A 1 84 ? -4.422 1.246 -13.864 1.00 98.62 84 ASP A N 1
ATOM 624 C CA . ASP A 1 84 ? -3.738 2.358 -13.194 1.00 98.62 84 ASP A CA 1
ATOM 625 C C . ASP A 1 84 ? -2.543 1.848 -12.370 1.00 98.62 84 ASP A C 1
ATOM 627 O O . ASP A 1 84 ? -2.442 0.665 -12.044 1.00 98.62 84 ASP A O 1
ATOM 631 N N . ARG A 1 85 ? -1.604 2.743 -12.048 1.00 98.44 85 ARG A N 1
ATOM 632 C CA . ARG A 1 85 ? -0.286 2.378 -11.512 1.00 98.44 85 ARG A CA 1
ATOM 633 C C . ARG A 1 85 ? -0.150 2.680 -10.024 1.00 98.44 85 ARG A C 1
ATOM 635 O O . ARG A 1 85 ? -0.606 3.723 -9.555 1.00 98.44 85 ARG A O 1
ATOM 642 N N . ILE A 1 86 ? 0.569 1.805 -9.328 1.00 98.38 86 ILE A N 1
ATOM 643 C CA . ILE A 1 86 ? 1.116 2.035 -7.987 1.00 98.38 86 ILE A CA 1
ATOM 644 C C . ILE A 1 86 ? 2.636 1.907 -8.020 1.00 98.38 86 ILE A C 1
ATOM 646 O O . ILE A 1 86 ? 3.189 1.228 -8.890 1.00 98.38 86 ILE A O 1
ATOM 650 N N . THR A 1 87 ? 3.303 2.533 -7.055 1.00 98.44 87 THR A N 1
ATOM 651 C CA . THR A 1 87 ? 4.762 2.480 -6.920 1.00 98.44 87 THR A CA 1
ATOM 652 C C . THR A 1 87 ? 5.13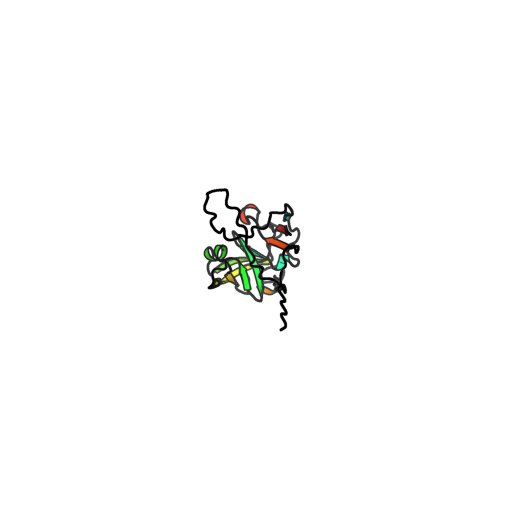4 1.845 -5.584 1.00 98.44 87 THR A C 1
ATOM 654 O O . THR A 1 87 ? 4.636 2.265 -4.536 1.00 98.44 87 THR A O 1
ATOM 657 N N . ALA A 1 88 ? 6.008 0.837 -5.605 1.00 98.56 88 ALA A N 1
ATOM 658 C CA . ALA A 1 88 ? 6.477 0.172 -4.392 1.00 98.56 88 ALA A CA 1
ATOM 659 C C . ALA A 1 88 ? 7.504 1.045 -3.654 1.00 98.56 88 ALA A C 1
ATOM 661 O O . ALA A 1 88 ? 8.558 1.364 -4.211 1.00 98.56 88 ALA A O 1
ATOM 662 N N . HIS A 1 89 ? 7.143 1.440 -2.425 1.00 97.81 89 HIS A N 1
ATOM 663 C CA . HIS A 1 89 ? 7.934 2.211 -1.454 1.00 97.81 89 HIS A CA 1
ATOM 664 C C . HIS A 1 89 ? 8.909 3.260 -2.037 1.00 97.81 89 HIS A C 1
ATOM 666 O O . HIS A 1 89 ? 10.094 3.272 -1.687 1.00 97.81 89 HIS A O 1
ATOM 672 N N . PRO A 1 90 ? 8.435 4.180 -2.909 1.00 97.50 90 PRO A N 1
ATOM 673 C CA . PRO A 1 90 ? 9.282 5.237 -3.459 1.00 97.50 90 PRO A CA 1
ATOM 674 C C . PRO A 1 90 ? 9.889 6.129 -2.371 1.00 97.50 90 PRO A C 1
ATOM 676 O O . PRO A 1 90 ? 9.309 6.310 -1.295 1.00 97.50 90 PRO A O 1
ATOM 679 N N . ASN A 1 91 ? 11.037 6.729 -2.688 1.00 95.06 91 ASN A N 1
ATOM 680 C CA . ASN A 1 91 ? 11.701 7.704 -1.827 1.00 95.06 91 ASN A CA 1
ATOM 681 C C . ASN A 1 91 ? 12.309 8.852 -2.641 1.00 95.06 91 ASN A C 1
ATOM 683 O O . ASN A 1 91 ? 13.532 8.998 -2.737 1.00 95.06 91 ASN A O 1
ATOM 687 N N . SER A 1 92 ? 11.437 9.679 -3.225 1.00 91.38 92 SER A N 1
ATOM 688 C CA . SER A 1 92 ? 11.833 10.782 -4.110 1.00 91.38 92 SER A CA 1
ATOM 689 C C . SER A 1 92 ? 12.837 10.314 -5.166 1.00 91.38 92 SER A C 1
ATOM 691 O O . SER A 1 92 ? 12.603 9.315 -5.844 1.00 91.38 92 SER A O 1
ATOM 693 N N . ASP A 1 93 ? 13.969 11.003 -5.279 1.00 83.00 93 ASP A N 1
ATOM 694 C CA . ASP A 1 93 ? 14.947 10.783 -6.341 1.00 83.00 93 ASP A CA 1
ATOM 695 C C . ASP A 1 93 ? 15.887 9.605 -6.028 1.00 83.00 93 ASP A C 1
ATOM 697 O O . ASP A 1 93 ? 16.706 9.227 -6.858 1.00 83.00 93 ASP A O 1
ATOM 701 N N . LYS A 1 94 ? 15.750 8.972 -4.849 1.00 85.81 94 LYS A N 1
ATOM 702 C CA . LYS A 1 94 ? 16.477 7.735 -4.507 1.00 85.81 94 LYS A CA 1
ATOM 703 C C . LYS A 1 94 ? 15.913 6.496 -5.214 1.00 85.81 94 LYS A C 1
ATOM 705 O O . LYS A 1 94 ? 16.440 5.402 -5.032 1.00 85.81 94 LYS A O 1
ATOM 710 N N . GLY A 1 95 ? 14.849 6.664 -5.997 1.00 90.44 95 GLY A N 1
ATOM 711 C CA . GLY A 1 95 ? 14.208 5.600 -6.756 1.00 90.44 95 GLY A CA 1
ATOM 712 C C . GLY A 1 95 ? 13.054 4.931 -6.011 1.00 90.44 95 GLY A C 1
ATOM 713 O O . GLY A 1 95 ? 12.492 5.459 -5.047 1.00 90.44 95 GLY A O 1
ATOM 714 N N . ASN A 1 96 ? 12.663 3.770 -6.528 1.00 93.19 96 ASN A N 1
ATOM 715 C CA . ASN A 1 96 ? 11.565 2.948 -6.034 1.00 93.19 96 ASN A CA 1
ATOM 716 C C . ASN A 1 96 ? 11.831 1.465 -6.335 1.00 93.19 96 ASN A C 1
ATOM 718 O O . ASN A 1 96 ? 12.767 1.133 -7.064 1.00 93.19 96 ASN A O 1
ATOM 722 N N . CYS A 1 97 ? 10.993 0.576 -5.801 1.00 95.25 97 CYS A N 1
ATOM 723 C CA . CYS A 1 97 ? 11.122 -0.869 -6.012 1.00 95.25 97 CYS A CA 1
ATOM 724 C C . CYS A 1 97 ? 10.112 -1.439 -7.012 1.00 95.25 97 CYS A C 1
ATOM 726 O O . CYS A 1 97 ? 9.613 -2.562 -6.883 1.00 95.25 97 CYS A O 1
ATOM 728 N N . GLY A 1 98 ? 9.857 -0.649 -8.047 1.00 97.62 98 GLY A N 1
ATOM 729 C CA . GLY A 1 98 ? 9.074 -1.012 -9.208 1.00 97.62 98 GLY A CA 1
ATOM 730 C C . GLY A 1 98 ? 7.714 -0.329 -9.261 1.00 97.62 98 GLY A C 1
ATOM 731 O O . GLY A 1 98 ? 7.158 0.132 -8.255 1.00 97.62 98 GLY A O 1
ATOM 732 N N . ILE A 1 99 ? 7.179 -0.295 -10.478 1.00 98.50 99 ILE A N 1
ATOM 733 C CA . ILE A 1 99 ? 5.856 0.239 -10.796 1.00 98.50 99 ILE A CA 1
ATOM 734 C C . ILE A 1 99 ? 4.977 -0.907 -11.279 1.00 98.50 99 ILE A C 1
ATOM 736 O O . ILE A 1 99 ? 5.361 -1.647 -12.185 1.00 98.50 99 ILE A O 1
ATOM 740 N N . TYR A 1 100 ? 3.787 -1.035 -10.700 1.00 98.81 100 TYR A N 1
ATOM 741 C CA . TYR A 1 100 ? 2.888 -2.166 -10.928 1.00 98.81 100 TYR A CA 1
ATOM 742 C C . TYR A 1 100 ? 1.503 -1.666 -11.333 1.00 98.81 100 TYR A C 1
ATOM 744 O O . TYR A 1 100 ? 1.023 -0.658 -10.810 1.00 98.81 100 TYR A O 1
ATOM 752 N N . SER A 1 101 ? 0.855 -2.362 -12.268 1.00 98.75 101 SER A N 1
ATOM 753 C CA . SER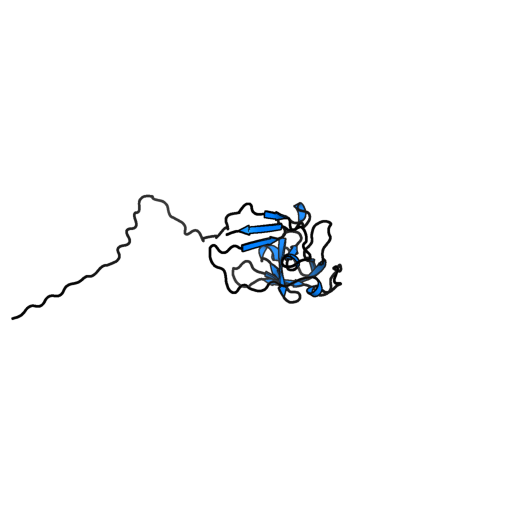 A 1 101 ? -0.532 -2.082 -12.651 1.00 98.75 101 SER A CA 1
ATOM 754 C C . SER A 1 101 ? -1.515 -2.741 -11.693 1.00 98.75 101 SER A C 1
ATOM 756 O O . SER A 1 101 ? -1.344 -3.894 -11.295 1.00 98.75 101 SER A O 1
ATOM 758 N N . ILE A 1 102 ? -2.597 -2.034 -11.388 1.00 98.88 102 ILE A N 1
ATOM 759 C CA . ILE A 1 102 ? -3.755 -2.570 -10.683 1.00 98.88 102 ILE A CA 1
ATOM 760 C C . ILE A 1 102 ? -4.446 -3.598 -11.578 1.00 98.88 102 ILE A C 1
ATOM 762 O O . ILE A 1 102 ? -4.828 -3.300 -12.706 1.00 98.88 102 ILE A O 1
ATOM 766 N N . LYS A 1 103 ? -4.645 -4.798 -11.040 1.00 98.75 103 LYS A N 1
ATOM 767 C CA . LYS A 1 103 ? -5.347 -5.912 -11.677 1.00 98.75 103 LYS A CA 1
ATOM 768 C C . LYS A 1 103 ? -6.813 -5.982 -11.269 1.00 98.75 103 LYS A C 1
ATOM 770 O O . LYS A 1 103 ? -7.678 -6.275 -12.089 1.00 98.75 103 LYS A O 1
ATOM 775 N N . LYS A 1 104 ? -7.099 -5.749 -9.985 1.00 98.75 104 LYS A N 1
ATOM 776 C CA . LYS A 1 104 ? -8.448 -5.871 -9.420 1.00 98.75 104 LYS A CA 1
ATOM 777 C C . LYS A 1 104 ? -8.614 -4.946 -8.222 1.00 98.75 104 LYS A C 1
ATOM 779 O O . LYS A 1 104 ? -7.683 -4.780 -7.441 1.00 98.75 104 LYS A O 1
ATOM 784 N N . ILE A 1 105 ? -9.811 -4.390 -8.063 1.00 98.75 105 ILE A N 1
ATOM 785 C CA . ILE A 1 105 ? -10.209 -3.569 -6.914 1.00 98.75 105 ILE A CA 1
ATOM 786 C C . ILE A 1 105 ? -11.440 -4.221 -6.285 1.00 98.75 105 ILE A C 1
ATOM 788 O O . ILE A 1 105 ? -12.378 -4.587 -6.993 1.00 98.75 105 ILE A O 1
ATOM 792 N N . ILE A 1 106 ? -11.419 -4.409 -4.968 1.00 98.69 106 ILE A N 1
ATOM 793 C CA . ILE A 1 106 ? -12.455 -5.103 -4.202 1.00 98.69 106 ILE A CA 1
ATOM 794 C C . ILE A 1 106 ? -12.771 -4.250 -2.973 1.00 98.69 106 ILE A C 1
ATOM 796 O O . ILE A 1 106 ? -12.063 -4.289 -1.966 1.00 98.69 106 ILE A O 1
ATOM 800 N N . ASN A 1 107 ? -13.844 -3.469 -3.054 1.00 98.62 107 ASN A N 1
ATOM 801 C CA . ASN A 1 107 ? -14.314 -2.679 -1.920 1.00 98.62 107 ASN A CA 1
ATOM 802 C C . ASN A 1 107 ? -14.983 -3.579 -0.884 1.00 98.62 107 ASN A C 1
ATOM 804 O O . ASN A 1 107 ? -15.736 -4.487 -1.238 1.00 98.62 107 ASN A O 1
ATOM 808 N N . TYR A 1 108 ? -14.740 -3.300 0.397 1.00 98.50 108 TYR A N 1
ATOM 809 C CA . TYR A 1 108 ? -15.435 -3.999 1.470 1.00 98.50 108 TYR A CA 1
ATOM 810 C C . TYR A 1 108 ? -16.951 -3.720 1.393 1.00 98.50 108 TYR A C 1
ATOM 812 O O . TYR A 1 108 ? -17.329 -2.552 1.270 1.00 98.50 108 TYR A O 1
ATOM 820 N N . PRO A 1 109 ? -17.833 -4.734 1.465 1.00 97.75 109 PRO A N 1
ATOM 821 C CA . PRO A 1 109 ? -19.278 -4.533 1.319 1.00 97.75 109 PRO A CA 1
ATOM 822 C C . PRO A 1 109 ? -19.929 -3.778 2.490 1.00 97.75 109 PRO A C 1
ATOM 824 O O . PRO A 1 109 ? -20.998 -3.206 2.307 1.00 97.75 109 PRO A O 1
ATOM 827 N N . GLY A 1 110 ? -19.305 -3.761 3.676 1.00 98.06 110 GLY A N 1
ATOM 828 C CA . GLY A 1 110 ? -19.800 -3.015 4.841 1.00 98.06 110 GLY A CA 1
ATOM 829 C C . GLY A 1 110 ? -19.577 -1.502 4.745 1.00 98.06 110 GLY A C 1
ATOM 830 O O . GLY A 1 110 ? -19.162 -0.983 3.708 1.00 98.06 110 GLY A O 1
ATOM 831 N N . LYS A 1 111 ? -19.824 -0.776 5.840 1.00 97.69 111 LYS A N 1
ATOM 832 C CA . LYS A 1 111 ? -19.689 0.695 5.889 1.00 97.69 111 LYS A CA 1
ATOM 833 C C . LYS A 1 111 ? -18.239 1.170 6.009 1.00 97.69 111 LYS A C 1
ATOM 835 O O . LYS A 1 111 ? -17.924 2.296 5.643 1.00 97.69 111 LYS A O 1
ATOM 840 N N . GLU A 1 112 ? -17.359 0.300 6.486 1.00 98.19 112 GLU A N 1
ATOM 841 C CA . GLU A 1 112 ? -15.961 0.573 6.791 1.00 98.19 112 GLU A CA 1
ATOM 842 C C . GLU A 1 112 ? -15.202 1.000 5.533 1.00 98.19 112 GLU A C 1
ATOM 844 O O . GLU A 1 112 ? -15.396 0.456 4.440 1.00 98.19 112 GLU A O 1
ATOM 849 N N . ASP A 1 113 ? -14.313 1.976 5.687 1.00 98.56 113 ASP A N 1
ATOM 850 C CA . ASP A 1 113 ? -13.580 2.590 4.586 1.00 98.56 113 ASP A CA 1
ATOM 851 C C . ASP A 1 113 ? -12.339 1.770 4.199 1.00 98.56 113 ASP A C 1
ATOM 853 O O . ASP A 1 113 ? -11.199 2.204 4.354 1.00 98.56 113 ASP A O 1
ATOM 857 N N . VAL A 1 114 ? -12.572 0.546 3.722 1.00 98.62 114 VAL A N 1
ATOM 858 C CA . VAL A 1 114 ? -11.532 -0.435 3.385 1.00 98.62 114 VAL A CA 1
ATOM 859 C C . VAL A 1 114 ? -11.723 -0.964 1.962 1.00 98.62 114 VAL A C 1
ATOM 861 O O . VAL A 1 114 ? -12.838 -1.289 1.538 1.00 98.62 114 VAL A O 1
ATOM 864 N N . SER A 1 115 ? -10.620 -1.070 1.224 1.00 98.75 115 SER A N 1
ATOM 865 C CA . SER A 1 115 ? -10.556 -1.628 -0.124 1.00 98.75 115 SER A CA 1
ATOM 866 C C . SER A 1 115 ? -9.303 -2.485 -0.299 1.00 98.75 115 SER A C 1
ATOM 868 O O . SER A 1 115 ? -8.201 -2.092 0.093 1.00 98.75 115 SER A O 1
ATOM 870 N N . VAL A 1 116 ? -9.480 -3.660 -0.899 1.00 98.88 116 VAL A N 1
ATOM 871 C CA . VAL A 1 116 ? -8.396 -4.553 -1.309 1.00 98.88 116 VAL A CA 1
ATOM 872 C C . VAL A 1 116 ? -8.081 -4.295 -2.777 1.00 98.88 116 VAL A C 1
ATOM 874 O O . VAL A 1 116 ? -8.970 -4.293 -3.628 1.00 98.88 116 VAL A O 1
ATOM 877 N N . ILE A 1 117 ? -6.801 -4.128 -3.086 1.00 98.88 117 ILE A N 1
ATOM 878 C CA . ILE A 1 117 ? -6.294 -3.961 -4.445 1.00 98.88 117 ILE A CA 1
ATOM 879 C C . ILE A 1 117 ? -5.330 -5.102 -4.747 1.00 98.88 117 ILE A C 1
ATOM 881 O O . ILE A 1 117 ? -4.365 -5.325 -4.019 1.00 98.88 117 ILE A O 1
ATOM 885 N N . GLN A 1 118 ? -5.585 -5.818 -5.839 1.00 98.88 118 GLN A N 1
ATOM 886 C CA . GLN A 1 118 ? -4.636 -6.772 -6.401 1.00 98.88 118 GLN A CA 1
ATOM 887 C C . GLN A 1 118 ? -3.859 -6.105 -7.529 1.00 98.88 118 GLN A C 1
ATOM 889 O O . GLN A 1 118 ? -4.443 -5.382 -8.340 1.00 98.88 118 GLN A O 1
ATOM 894 N N . VAL A 1 119 ? -2.562 -6.378 -7.600 1.00 98.88 119 VAL A N 1
ATOM 895 C CA . VAL A 1 119 ? -1.667 -5.882 -8.654 1.00 98.88 119 VAL A CA 1
ATOM 896 C C . VAL A 1 119 ? -1.204 -7.019 -9.551 1.00 98.88 119 VAL A C 1
ATOM 898 O O . VAL A 1 119 ? -1.234 -8.188 -9.161 1.00 98.88 119 VAL A O 1
ATOM 901 N N . GLU A 1 120 ? -0.779 -6.686 -10.764 1.00 98.75 120 GLU A N 1
ATOM 902 C CA . GLU A 1 120 ? -0.043 -7.652 -11.571 1.00 98.75 120 GLU A CA 1
ATOM 903 C C . GLU A 1 120 ? 1.303 -7.972 -10.920 1.00 98.75 120 GLU A C 1
ATOM 905 O O . GLU A 1 120 ? 2.003 -7.091 -10.421 1.00 98.75 120 GLU A O 1
ATOM 910 N N . GLU A 1 121 ? 1.660 -9.257 -10.929 1.00 98.69 121 GLU A N 1
ATOM 911 C CA . GLU A 1 121 ? 2.891 -9.741 -10.296 1.00 98.69 121 GLU A CA 1
ATOM 912 C C . GLU A 1 121 ? 4.138 -9.227 -11.015 1.00 98.69 121 GLU A C 1
ATOM 914 O O . GLU A 1 121 ? 5.158 -8.962 -10.385 1.00 98.69 121 GLU A O 1
ATOM 919 N N . ARG A 1 122 ? 4.054 -9.080 -12.341 1.00 98.50 122 ARG A N 1
ATOM 920 C CA . ARG A 1 122 ? 5.142 -8.569 -13.167 1.00 98.50 122 ARG A CA 1
ATOM 921 C C . ARG A 1 122 ? 5.063 -7.047 -13.246 1.00 98.50 122 ARG A C 1
ATOM 923 O O . ARG A 1 122 ? 4.064 -6.495 -13.698 1.00 98.50 122 ARG A O 1
ATOM 930 N N . ALA A 1 123 ? 6.144 -6.387 -12.858 1.00 98.31 123 ALA A N 1
ATOM 931 C CA . ALA A 1 123 ? 6.268 -4.942 -12.893 1.00 98.31 123 ALA A CA 1
ATOM 932 C C . ALA A 1 123 ? 6.255 -4.388 -14.329 1.00 98.31 123 ALA A C 1
ATOM 934 O O . ALA A 1 123 ? 6.779 -5.010 -15.256 1.00 98.31 123 ALA A O 1
ATOM 935 N N . ILE A 1 124 ? 5.717 -3.179 -14.477 1.00 98.38 124 ILE A N 1
ATOM 936 C CA . ILE A 1 124 ? 5.890 -2.326 -15.660 1.00 98.38 124 ILE A CA 1
ATOM 937 C C . ILE A 1 124 ? 7.338 -1.826 -15.698 1.00 98.38 124 ILE A C 1
ATOM 939 O O . ILE A 1 124 ? 8.017 -1.934 -16.714 1.00 98.38 124 ILE A O 1
ATOM 943 N N . GLU A 1 125 ? 7.820 -1.331 -14.557 1.00 97.88 125 GLU A N 1
ATOM 944 C CA . GLU A 1 125 ? 9.210 -0.928 -14.341 1.00 97.88 125 GLU A CA 1
ATOM 945 C C . GLU A 1 125 ? 9.777 -1.765 -13.199 1.00 97.88 125 GLU A C 1
ATOM 947 O O . GLU A 1 125 ? 9.170 -1.847 -12.131 1.00 97.88 125 GLU A O 1
ATOM 952 N N . ARG A 1 126 ? 10.915 -2.425 -13.430 1.00 96.75 126 ARG A N 1
ATOM 953 C CA . ARG A 1 126 ? 11.517 -3.343 -12.453 1.00 96.75 126 ARG A CA 1
ATOM 954 C C . ARG A 1 126 ? 12.009 -2.616 -11.203 1.00 96.75 126 ARG A C 1
ATOM 956 O O . ARG A 1 126 ? 12.525 -1.506 -11.286 1.00 96.75 126 ARG A O 1
ATOM 963 N N . GLY A 1 127 ? 11.949 -3.307 -10.070 1.00 96.62 127 GLY A N 1
ATOM 964 C CA . GLY A 1 127 ? 12.690 -2.920 -8.877 1.00 96.62 127 GLY A CA 1
ATOM 965 C C . GLY A 1 127 ? 14.127 -3.467 -8.873 1.00 96.62 127 GLY A C 1
ATOM 966 O O . GLY A 1 127 ? 14.534 -4.213 -9.782 1.00 96.62 127 GLY A O 1
ATOM 967 N N . PRO A 1 128 ? 14.905 -3.153 -7.822 1.00 96.06 128 PRO A N 1
ATOM 968 C CA . PRO A 1 128 ? 16.244 -3.698 -7.607 1.00 96.06 128 PRO A CA 1
ATOM 969 C C . PRO A 1 128 ? 16.269 -5.230 -7.585 1.00 96.06 128 PRO A C 1
ATOM 971 O O . PRO A 1 128 ? 17.193 -5.831 -8.127 1.00 96.06 128 PRO A O 1
ATOM 974 N N . LYS A 1 129 ? 15.219 -5.868 -7.047 1.00 96.56 129 LYS A N 1
ATOM 975 C CA . LYS A 1 129 ? 15.102 -7.334 -6.953 1.00 96.56 129 LYS A CA 1
ATOM 976 C C . LYS A 1 129 ? 14.422 -7.974 -8.170 1.00 96.56 129 LYS A C 1
ATOM 978 O O . LYS A 1 129 ? 14.057 -9.140 -8.138 1.00 96.56 129 LYS A O 1
ATOM 983 N N . GLY A 1 130 ? 14.272 -7.227 -9.265 1.00 97.38 130 GLY A N 1
ATOM 984 C CA . GLY A 1 130 ? 13.713 -7.720 -10.524 1.00 97.38 130 GLY A CA 1
ATOM 985 C C . GLY A 1 130 ? 12.259 -7.310 -10.742 1.00 97.38 130 GLY A C 1
ATOM 986 O O . GLY A 1 130 ? 11.793 -6.307 -10.202 1.00 97.38 130 GLY A O 1
ATOM 987 N N . PHE A 1 131 ? 11.564 -8.060 -11.598 1.00 98.44 131 PHE A N 1
ATOM 988 C CA . PHE A 1 131 ? 10.209 -7.730 -12.051 1.00 98.44 131 PHE A CA 1
ATOM 989 C C . PHE A 1 131 ? 9.095 -8.269 -11.148 1.00 98.44 131 PHE A C 1
ATOM 991 O O . PHE A 1 131 ? 7.954 -7.872 -11.345 1.00 98.44 131 PHE A O 1
ATOM 998 N N . ASN A 1 132 ? 9.370 -9.178 -10.210 1.00 98.62 132 ASN A N 1
ATOM 999 C CA . ASN A 1 132 ? 8.320 -9.738 -9.362 1.00 98.62 132 ASN A CA 1
ATOM 1000 C C . ASN A 1 132 ? 7.969 -8.765 -8.227 1.00 98.62 132 ASN A C 1
ATOM 1002 O O . ASN A 1 132 ? 8.848 -8.331 -7.480 1.00 98.62 132 ASN A O 1
ATOM 1006 N N . PHE A 1 133 ? 6.683 -8.453 -8.076 1.00 98.75 133 PHE A N 1
ATOM 1007 C CA . PHE A 1 133 ? 6.165 -7.624 -6.991 1.00 98.75 133 PHE A CA 1
ATOM 1008 C C . PHE A 1 133 ? 6.571 -8.158 -5.619 1.00 98.75 133 PHE A C 1
ATOM 1010 O O . PHE A 1 133 ? 7.092 -7.412 -4.794 1.00 98.75 133 PHE A O 1
ATOM 1017 N N . ASN A 1 134 ? 6.385 -9.458 -5.399 1.00 98.62 134 ASN A N 1
ATOM 1018 C CA . ASN A 1 134 ? 6.539 -10.096 -4.094 1.00 98.62 134 ASN A CA 1
ATOM 1019 C C . ASN A 1 134 ? 8.000 -10.160 -3.637 1.00 98.62 134 ASN A C 1
ATOM 1021 O O . ASN A 1 134 ? 8.253 -10.145 -2.437 1.00 98.62 134 ASN A O 1
ATOM 1025 N N . ASP A 1 135 ? 8.952 -10.160 -4.572 1.00 98.50 135 ASP A N 1
ATOM 1026 C CA . ASP A 1 135 ? 10.379 -10.108 -4.240 1.00 98.50 135 ASP A CA 1
ATOM 1027 C C . ASP A 1 135 ? 10.775 -8.712 -3.731 1.00 98.50 135 ASP A C 1
ATOM 1029 O O . ASP A 1 135 ? 11.655 -8.565 -2.880 1.00 98.50 135 ASP A O 1
ATOM 1033 N N . ASN A 1 136 ? 10.104 -7.671 -4.234 1.00 98.44 136 ASN A N 1
ATOM 1034 C CA . ASN A 1 136 ? 10.411 -6.267 -3.969 1.00 98.44 136 ASN A CA 1
ATOM 1035 C C . ASN A 1 136 ? 9.714 -5.688 -2.727 1.00 98.44 136 ASN A C 1
ATOM 1037 O O . ASN A 1 136 ? 10.085 -4.598 -2.291 1.00 98.44 136 ASN A O 1
ATOM 1041 N N . VAL A 1 137 ? 8.741 -6.384 -2.136 1.00 98.56 137 VAL A N 1
ATOM 1042 C CA . VAL A 1 137 ? 7.945 -5.884 -1.000 1.00 98.56 137 VAL A CA 1
ATOM 1043 C C . VAL A 1 137 ? 7.932 -6.863 0.170 1.00 98.56 137 VAL A C 1
ATOM 1045 O O . VAL A 1 137 ? 8.380 -8.001 0.067 1.00 98.56 137 VAL A O 1
ATOM 1048 N N . THR A 1 138 ? 7.423 -6.426 1.320 1.00 98.62 138 THR A N 1
ATOM 1049 C CA . THR A 1 138 ? 7.259 -7.300 2.490 1.00 98.62 138 THR A CA 1
ATOM 1050 C C . THR A 1 138 ? 5.889 -7.068 3.129 1.00 98.62 138 THR A C 1
ATOM 1052 O O . THR A 1 138 ? 5.620 -5.946 3.552 1.00 98.62 138 THR A O 1
ATOM 1055 N N . PRO A 1 139 ? 5.006 -8.082 3.201 1.00 98.50 139 PRO A N 1
ATOM 1056 C CA . PRO A 1 139 ? 3.667 -7.907 3.752 1.00 98.50 139 PRO A CA 1
ATOM 1057 C C . PRO A 1 139 ? 3.691 -7.667 5.265 1.00 98.50 139 PRO A C 1
ATOM 1059 O O . PRO A 1 139 ? 4.508 -8.240 5.990 1.00 98.50 139 PRO A O 1
ATOM 1062 N N . PHE A 1 140 ? 2.745 -6.864 5.748 1.00 98.12 140 PHE A N 1
ATOM 1063 C CA . PHE A 1 140 ? 2.489 -6.720 7.178 1.00 98.12 140 PHE A CA 1
ATOM 1064 C C . PHE A 1 140 ? 1.754 -7.941 7.736 1.00 98.12 140 PHE A C 1
ATOM 1066 O O . PHE A 1 140 ? 0.911 -8.543 7.072 1.00 98.12 140 PHE A O 1
ATOM 1073 N N . LYS A 1 141 ? 2.053 -8.282 8.993 1.00 97.06 141 LYS A N 1
ATOM 1074 C CA . LYS A 1 141 ? 1.282 -9.255 9.774 1.00 97.06 141 LYS A CA 1
ATOM 1075 C C . LYS A 1 141 ? 0.206 -8.525 10.569 1.00 97.06 141 LYS A C 1
ATOM 1077 O O . LYS A 1 141 ? 0.443 -7.418 11.049 1.00 97.06 141 LYS A O 1
ATOM 1082 N N . TYR A 1 142 ? -0.943 -9.165 10.752 1.00 94.94 142 TYR A N 1
ATOM 1083 C CA . TYR A 1 142 ? -1.954 -8.665 11.675 1.00 94.94 142 TYR A CA 1
ATOM 1084 C C . TYR A 1 142 ? -1.437 -8.719 13.114 1.00 94.94 142 TYR A C 1
ATOM 1086 O O . TYR A 1 142 ? -0.827 -9.707 13.530 1.00 94.94 142 TYR A O 1
ATOM 1094 N N . ALA A 1 143 ? -1.689 -7.654 13.871 1.00 95.31 143 ALA A N 1
ATOM 1095 C CA . ALA A 1 143 ? -1.525 -7.675 15.316 1.00 95.31 143 ALA A CA 1
ATOM 1096 C C . ALA A 1 143 ? -2.619 -8.552 15.949 1.00 95.31 143 ALA A C 1
ATOM 1098 O O . ALA A 1 143 ? -3.717 -8.668 15.405 1.00 95.31 143 ALA A O 1
ATOM 1099 N N . ALA A 1 144 ? -2.340 -9.139 17.115 1.00 96.50 144 ALA A N 1
ATOM 1100 C CA . ALA A 1 144 ? -3.337 -9.910 17.869 1.00 96.50 144 ALA A CA 1
ATOM 1101 C C . ALA A 1 144 ? -4.476 -9.031 18.428 1.00 96.50 144 ALA A C 1
ATOM 1103 O O . ALA A 1 144 ? -5.537 -9.533 18.788 1.00 96.50 144 ALA A O 1
ATOM 1104 N N . GLY A 1 145 ? -4.244 -7.723 18.506 1.00 93.62 145 GLY A N 1
ATOM 1105 C CA . GLY A 1 145 ? -5.170 -6.708 18.983 1.00 93.62 145 GLY A CA 1
ATOM 1106 C C . GLY A 1 145 ? -4.433 -5.385 19.174 1.00 93.62 145 GLY A C 1
ATOM 1107 O O . GLY A 1 145 ? -3.230 -5.305 18.924 1.00 93.62 145 GLY A O 1
ATOM 1108 N N . ALA A 1 146 ? -5.161 -4.367 19.618 1.00 93.06 146 ALA A N 1
ATOM 1109 C CA . ALA A 1 146 ? -4.610 -3.093 20.061 1.00 93.06 146 ALA A CA 1
ATOM 1110 C C . ALA A 1 146 ? -5.404 -2.609 21.280 1.00 93.06 146 ALA A C 1
ATOM 1112 O O . ALA A 1 146 ? -6.603 -2.891 21.388 1.00 93.06 146 ALA A O 1
ATOM 1113 N N . LYS A 1 147 ? -4.751 -1.894 22.196 1.00 93.06 147 LYS A N 1
ATOM 1114 C CA . LYS A 1 147 ? -5.380 -1.288 23.381 1.00 93.06 147 LYS A CA 1
ATOM 1115 C C . LYS A 1 147 ? -5.150 0.220 23.402 1.00 93.06 147 LYS A C 1
ATOM 1117 O O . LYS A 1 147 ? -4.164 0.718 22.870 1.00 93.06 147 LYS A O 1
ATOM 1122 N N . ALA A 1 148 ? -6.059 0.948 24.046 1.00 90.19 148 ALA A N 1
ATOM 1123 C CA . ALA A 1 148 ? -5.908 2.388 24.231 1.00 90.19 148 ALA A CA 1
ATOM 1124 C C . ALA A 1 148 ? -4.616 2.711 25.007 1.00 90.19 148 ALA A C 1
ATOM 1126 O O . ALA A 1 148 ? -4.328 2.066 26.018 1.00 90.19 148 ALA A O 1
ATOM 1127 N N . GLY A 1 149 ? -3.860 3.708 24.538 1.00 88.44 149 GLY A N 1
ATOM 1128 C CA . GLY A 1 149 ? -2.574 4.112 25.111 1.00 88.44 149 GLY A CA 1
ATOM 1129 C C . GLY A 1 149 ? -1.373 3.281 24.646 1.00 88.44 149 GLY A C 1
ATOM 1130 O O . GLY A 1 149 ? -0.248 3.545 25.077 1.00 88.44 149 GLY A O 1
ATOM 1131 N N . GLU A 1 150 ? -1.570 2.266 23.795 1.00 90.62 150 GLU A N 1
ATOM 1132 C CA . GLU A 1 150 ? -0.455 1.579 23.145 1.00 90.62 150 GLU A CA 1
ATOM 1133 C C . GLU A 1 150 ? 0.169 2.473 22.074 1.00 90.62 150 GLU A C 1
ATOM 1135 O O . GLU A 1 150 ? -0.513 3.008 21.203 1.00 90.62 150 GLU A O 1
ATOM 1140 N N . ARG A 1 151 ? 1.501 2.585 22.099 1.00 90.94 151 ARG A N 1
ATOM 1141 C CA . ARG A 1 151 ? 2.225 3.350 21.084 1.00 90.94 151 ARG A CA 1
ATOM 1142 C C . ARG A 1 151 ? 2.071 2.710 19.710 1.00 90.94 151 ARG A C 1
ATOM 1144 O O . ARG A 1 151 ? 2.470 1.562 19.508 1.00 90.94 151 ARG A O 1
ATOM 1151 N N . ILE A 1 152 ? 1.596 3.497 18.753 1.00 92.88 152 ILE A N 1
ATOM 1152 C CA . ILE A 1 152 ? 1.470 3.112 17.347 1.00 92.88 152 ILE A CA 1
ATOM 1153 C C . ILE A 1 152 ? 2.360 3.978 16.464 1.00 92.88 152 ILE A C 1
ATOM 1155 O O . ILE A 1 152 ? 2.825 5.050 16.859 1.00 92.88 152 ILE A O 1
ATOM 1159 N N . LYS A 1 153 ? 2.598 3.506 15.238 1.00 93.75 153 LYS A N 1
ATOM 1160 C CA . LYS A 1 153 ? 3.196 4.317 14.180 1.00 93.75 153 LYS A CA 1
ATOM 1161 C C . LYS A 1 153 ? 2.327 4.322 12.933 1.00 93.75 153 LYS A C 1
ATOM 1163 O O . LYS A 1 153 ? 1.812 3.284 12.525 1.00 93.75 153 LYS A O 1
ATOM 1168 N N . VAL A 1 154 ? 2.213 5.489 12.314 1.00 95.81 154 VAL A N 1
ATOM 1169 C CA . VAL A 1 154 ? 1.571 5.686 11.014 1.00 95.81 154 VAL A CA 1
ATOM 1170 C C . VAL A 1 154 ? 2.662 5.990 10.003 1.00 95.81 154 VAL A C 1
ATOM 1172 O O . VAL A 1 154 ? 3.430 6.932 10.183 1.00 95.81 154 VAL A O 1
ATOM 1175 N N . ILE A 1 155 ? 2.738 5.186 8.946 1.00 97.44 155 ILE A N 1
ATOM 1176 C CA . ILE A 1 155 ? 3.730 5.325 7.879 1.00 97.44 155 ILE A CA 1
ATOM 1177 C C . ILE A 1 155 ? 2.985 5.593 6.577 1.00 97.44 155 ILE A C 1
ATOM 1179 O O . ILE A 1 155 ? 2.065 4.855 6.225 1.00 97.44 155 ILE A O 1
ATOM 1183 N N . GLY A 1 156 ? 3.389 6.623 5.839 1.00 97.50 156 GLY A N 1
ATOM 1184 C CA . GLY A 1 156 ? 2.782 6.893 4.545 1.00 97.50 156 GLY A CA 1
ATOM 1185 C C . GLY A 1 156 ? 3.357 8.089 3.810 1.00 97.50 156 GLY A C 1
ATOM 1186 O O . GLY A 1 156 ? 4.370 8.674 4.195 1.00 97.50 156 GLY A O 1
ATOM 1187 N N . TYR A 1 157 ? 2.678 8.435 2.724 1.00 97.00 157 TYR A N 1
ATOM 1188 C CA . TYR A 1 157 ? 3.007 9.554 1.854 1.00 97.00 157 TYR A CA 1
ATOM 1189 C C . TYR A 1 157 ? 2.024 10.706 2.095 1.00 97.00 157 TYR A C 1
ATOM 1191 O O . TYR A 1 157 ? 1.019 10.806 1.387 1.00 97.00 157 TYR A O 1
ATOM 1199 N N . PRO A 1 158 ? 2.258 11.588 3.083 1.00 92.56 158 PRO A N 1
ATOM 1200 C CA . PRO A 1 158 ? 1.479 12.810 3.216 1.00 92.56 158 PRO A CA 1
ATOM 1201 C C . PRO A 1 158 ? 1.734 13.685 1.985 1.00 92.56 158 PRO A C 1
ATOM 1203 O O . PRO A 1 158 ? 2.877 14.029 1.699 1.00 92.56 158 PRO A O 1
ATOM 1206 N N . HIS A 1 159 ? 0.680 14.044 1.248 1.00 86.38 159 HIS A N 1
ATOM 1207 C CA . HIS A 1 159 ? 0.760 14.878 0.040 1.00 86.38 159 HIS A CA 1
ATOM 1208 C C . HIS A 1 159 ? 1.831 14.414 -0.976 1.00 86.38 159 HIS A C 1
ATOM 1210 O O . HIS A 1 159 ? 2.745 15.185 -1.281 1.00 86.38 159 HIS A O 1
ATOM 1216 N N . PRO A 1 160 ? 1.727 13.195 -1.543 1.00 86.94 160 PRO A N 1
ATOM 1217 C CA . PRO A 1 160 ? 2.805 12.565 -2.315 1.00 86.94 160 PRO A CA 1
ATOM 1218 C C . PRO A 1 160 ? 3.328 13.451 -3.448 1.00 86.94 160 PRO A C 1
ATOM 1220 O O . PRO A 1 160 ? 4.534 13.599 -3.598 1.00 86.94 160 PRO A O 1
ATOM 1223 N N . TYR A 1 161 ? 2.443 14.116 -4.197 1.00 84.38 161 TYR A N 1
ATOM 1224 C CA . TYR A 1 161 ? 2.855 15.009 -5.281 1.00 84.38 161 TYR A CA 1
ATOM 1225 C C . TYR A 1 161 ? 3.637 16.240 -4.788 1.00 84.38 161 TYR A C 1
ATOM 1227 O O . TYR A 1 161 ? 4.666 16.586 -5.360 1.00 84.38 161 TYR A O 1
ATOM 1235 N N . LYS A 1 162 ? 3.187 16.882 -3.700 1.00 88.00 162 LYS A N 1
ATOM 1236 C CA . LYS A 1 162 ? 3.869 18.060 -3.127 1.00 88.00 162 LYS A CA 1
ATOM 1237 C C . LYS A 1 162 ? 5.201 17.674 -2.484 1.00 88.00 162 LYS A C 1
ATOM 1239 O O . LYS A 1 162 ? 6.191 18.378 -2.641 1.00 88.00 162 LYS A O 1
ATOM 1244 N N . ASN A 1 163 ? 5.226 16.525 -1.816 1.00 90.25 163 ASN A N 1
ATOM 1245 C CA . ASN A 1 163 ? 6.380 16.014 -1.085 1.00 90.25 163 ASN A CA 1
ATOM 1246 C C . ASN A 1 163 ? 7.252 15.072 -1.924 1.00 90.25 163 ASN A C 1
ATOM 1248 O O . ASN A 1 163 ? 8.048 14.327 -1.359 1.00 90.25 163 ASN A O 1
ATOM 1252 N N . LYS A 1 164 ? 7.106 15.084 -3.257 1.00 92.06 164 LYS A N 1
ATOM 1253 C CA . LYS A 1 164 ? 7.904 14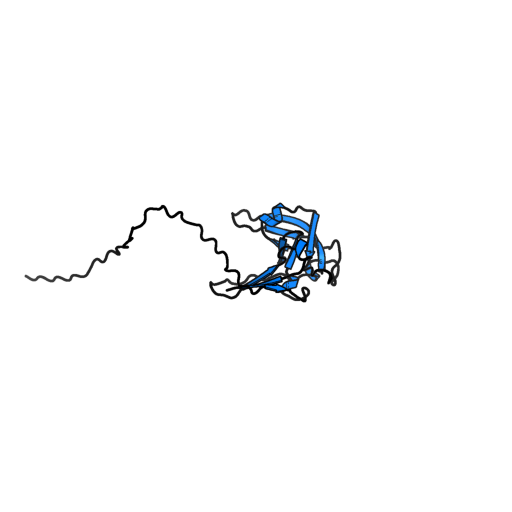.290 -4.205 1.00 92.06 164 LYS A CA 1
ATOM 1254 C C . LYS A 1 164 ? 8.029 12.812 -3.810 1.00 92.06 164 LYS A C 1
ATOM 1256 O O . LYS A 1 164 ? 9.105 12.238 -3.892 1.00 92.06 164 LYS A O 1
ATOM 1261 N N . TYR A 1 165 ? 6.946 12.197 -3.342 1.00 92.94 165 TYR A N 1
ATOM 1262 C CA . TYR A 1 165 ? 6.924 10.802 -2.889 1.00 92.94 165 TYR A CA 1
ATOM 1263 C C . TYR A 1 165 ? 7.992 10.481 -1.827 1.00 92.94 165 TYR A C 1
ATOM 1265 O O . TYR A 1 165 ? 8.580 9.401 -1.825 1.00 92.94 165 TYR A O 1
ATOM 1273 N N . VAL A 1 166 ? 8.263 11.420 -0.919 1.00 94.62 166 VAL A N 1
ATOM 1274 C CA . VAL A 1 166 ? 9.020 11.152 0.307 1.00 94.62 166 VAL A CA 1
ATOM 1275 C C . VAL A 1 166 ? 8.114 10.437 1.309 1.00 94.62 166 VAL A C 1
ATOM 1277 O O . VAL A 1 166 ? 7.001 10.895 1.574 1.00 94.62 166 VAL A O 1
ATOM 1280 N N . LEU A 1 167 ? 8.601 9.330 1.873 1.00 95.25 167 LEU A N 1
ATOM 1281 C CA . LEU A 1 167 ? 7.905 8.589 2.922 1.00 95.25 167 LEU A CA 1
ATOM 1282 C C . LEU A 1 167 ? 8.161 9.221 4.296 1.00 95.25 167 LEU A C 1
ATOM 1284 O O . LEU A 1 167 ? 9.291 9.598 4.623 1.00 95.25 167 LEU A O 1
ATOM 1288 N N . TYR A 1 168 ? 7.112 9.301 5.108 1.00 94.94 168 TYR A N 1
ATOM 1289 C CA . TYR A 1 168 ? 7.170 9.791 6.480 1.00 94.94 168 TYR A CA 1
ATOM 1290 C C . TYR A 1 168 ? 6.630 8.736 7.440 1.00 94.94 168 TYR A C 1
ATOM 1292 O O . TYR A 1 168 ? 5.755 7.945 7.079 1.00 94.94 168 TYR A O 1
ATOM 1300 N N . GLU A 1 169 ? 7.133 8.754 8.669 1.00 94.38 169 GLU A N 1
ATOM 1301 C CA . GLU A 1 169 ? 6.534 8.045 9.794 1.00 94.38 169 GLU A CA 1
ATOM 1302 C C . GLU A 1 169 ? 6.176 9.026 10.910 1.00 94.38 169 GLU A C 1
ATOM 1304 O O . GLU A 1 169 ? 6.855 10.031 11.105 1.00 94.38 169 GLU A O 1
ATOM 1309 N N . SER A 1 170 ? 5.099 8.738 11.631 1.00 91.50 170 SER A N 1
ATOM 1310 C CA . SER A 1 170 ? 4.699 9.452 12.840 1.00 91.50 170 SER A CA 1
ATOM 1311 C C . SER A 1 170 ? 4.397 8.450 13.939 1.00 91.50 170 SER A C 1
ATOM 1313 O O . SER A 1 170 ? 3.797 7.411 13.658 1.00 91.50 170 SER A O 1
ATOM 1315 N N . THR A 1 171 ? 4.787 8.746 15.174 1.00 86.94 171 THR A N 1
ATOM 1316 C CA . THR A 1 171 ? 4.402 7.960 16.352 1.00 86.94 171 THR A CA 1
ATOM 1317 C C . THR A 1 171 ? 3.278 8.653 17.110 1.00 86.94 171 THR A C 1
ATOM 1319 O O . THR A 1 171 ? 3.272 9.879 17.187 1.00 86.94 171 THR A O 1
ATOM 1322 N N . GLY A 1 172 ? 2.353 7.873 17.666 1.00 75.50 172 GLY A N 1
ATOM 1323 C CA . GLY A 1 172 ? 1.275 8.363 18.527 1.00 75.50 172 GLY A CA 1
ATOM 1324 C C . GLY A 1 172 ? 1.001 7.424 19.702 1.00 75.50 172 GLY A C 1
ATOM 1325 O O . GLY A 1 172 ? 1.439 6.267 19.676 1.00 75.50 172 GLY A O 1
ATOM 1326 N N . LEU A 1 173 ? 0.288 7.939 20.707 1.00 56.97 173 LEU A N 1
ATOM 1327 C CA . LEU A 1 173 ? -0.268 7.228 21.869 1.00 56.97 173 LEU A CA 1
ATOM 1328 C C . LEU A 1 173 ? -1.779 6.985 21.742 1.00 56.97 173 LEU A C 1
ATOM 1330 O O . LEU A 1 173 ? -2.459 7.806 21.083 1.00 56.97 173 LEU A O 1
#